Protein AF-A0A1G6NXZ7-F1 (afdb_monomer_lite)

Secondary structure (DSSP, 8-state):
------HHHHHHSS-----HHHHHHHHHHHHHHHHHHHHHHHHHHHHHHHHHHHHHHHHHHHHHHHS-HHHHHHTT--TTTHHHHTTT----

Structure (mmCIF, N/CA/C/O backbone):
data_AF-A0A1G6NXZ7-F1
#
_entry.id   AF-A0A1G6NXZ7-F1
#
loop_
_atom_site.group_PDB
_atom_site.id
_atom_site.type_symbol
_atom_site.label_atom_id
_atom_site.label_alt_id
_atom_site.label_comp_id
_atom_site.label_asym_id
_atom_site.label_entity_id
_atom_site.label_seq_id
_atom_site.pdbx_PDB_ins_code
_atom_site.Cartn_x
_atom_site.Cartn_y
_atom_site.Cartn_z
_atom_site.occupancy
_atom_site.B_iso_or_equiv
_atom_site.auth_seq_id
_atom_site.auth_comp_id
_atom_site.auth_asym_id
_atom_site.auth_atom_id
_atom_site.pdbx_PDB_model_num
ATOM 1 N N . MET A 1 1 ? 63.590 7.022 -49.856 1.00 44.38 1 MET A N 1
ATOM 2 C CA . MET A 1 1 ? 62.122 6.937 -49.987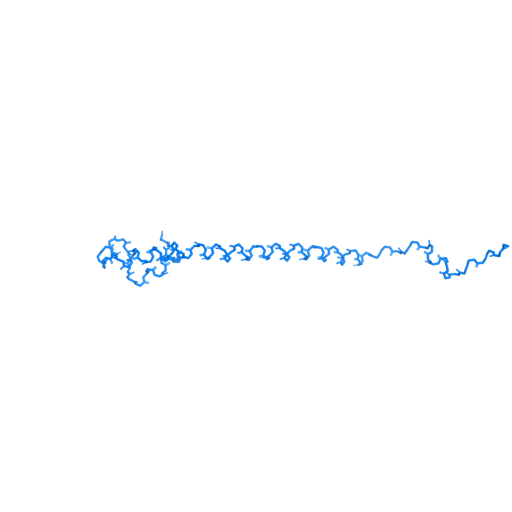 1.00 44.38 1 MET A CA 1
ATOM 3 C C . MET A 1 1 ? 61.796 5.564 -50.548 1.00 44.38 1 MET A C 1
ATOM 5 O O . MET A 1 1 ? 61.958 5.374 -51.743 1.00 44.38 1 MET A O 1
ATOM 9 N N . ASP A 1 2 ? 61.443 4.599 -49.697 1.00 45.66 2 ASP A N 1
ATOM 10 C CA . ASP A 1 2 ? 61.073 3.239 -50.121 1.00 45.66 2 ASP A CA 1
ATOM 11 C C . ASP A 1 2 ? 59.572 3.065 -49.850 1.00 45.66 2 ASP A C 1
ATOM 13 O O . ASP A 1 2 ? 59.134 2.936 -48.709 1.00 45.66 2 ASP A O 1
ATOM 17 N N . ALA A 1 3 ? 58.766 3.209 -50.901 1.00 55.97 3 ALA A N 1
ATOM 18 C CA . ALA A 1 3 ? 57.308 3.278 -50.830 1.00 55.97 3 ALA A CA 1
ATOM 19 C C . ALA A 1 3 ? 56.684 1.878 -50.921 1.00 55.97 3 ALA A C 1
ATOM 21 O O . ALA A 1 3 ? 55.943 1.569 -51.853 1.00 55.97 3 ALA A O 1
ATOM 22 N N . ARG A 1 4 ? 57.000 1.006 -49.962 1.00 59.66 4 ARG A N 1
ATOM 23 C CA . ARG A 1 4 ? 56.352 -0.306 -49.837 1.00 59.66 4 ARG A CA 1
ATOM 24 C C . ARG A 1 4 ? 55.536 -0.339 -48.555 1.00 59.66 4 ARG A C 1
ATOM 26 O O . ARG A 1 4 ? 55.935 -0.975 -47.588 1.00 59.66 4 ARG A O 1
ATOM 33 N N . MET A 1 5 ? 54.388 0.346 -48.558 1.00 58.47 5 MET A N 1
ATOM 34 C CA . MET A 1 5 ? 53.338 0.069 -47.573 1.00 58.47 5 MET A CA 1
ATOM 35 C C . MET A 1 5 ? 53.036 -1.423 -47.655 1.00 58.47 5 MET A C 1
ATOM 37 O O . MET A 1 5 ? 52.562 -1.927 -48.677 1.00 58.47 5 MET A O 1
ATOM 41 N N . THR A 1 6 ? 53.379 -2.152 -46.601 1.00 65.19 6 THR A N 1
ATOM 42 C CA . THR A 1 6 ? 53.071 -3.575 -46.536 1.00 65.19 6 THR A CA 1
ATOM 43 C C . THR A 1 6 ? 51.554 -3.741 -46.472 1.00 65.19 6 THR A C 1
ATOM 45 O O . THR A 1 6 ? 50.836 -2.910 -45.916 1.00 65.19 6 THR A O 1
ATOM 48 N N . LYS A 1 7 ? 51.032 -4.828 -47.051 1.00 58.75 7 LYS A N 1
ATOM 49 C CA . LYS A 1 7 ? 49.588 -5.135 -47.088 1.00 58.75 7 LYS A CA 1
ATOM 50 C C . LYS A 1 7 ? 48.930 -5.081 -45.693 1.00 58.75 7 LYS A C 1
ATOM 52 O O . LYS A 1 7 ? 47.735 -4.828 -45.593 1.00 58.75 7 LYS A O 1
ATOM 57 N N . ALA A 1 8 ? 49.723 -5.284 -44.637 1.00 58.72 8 ALA A N 1
ATOM 58 C CA . ALA A 1 8 ? 49.324 -5.157 -43.239 1.00 58.72 8 ALA A CA 1
ATOM 59 C C . ALA A 1 8 ? 49.077 -3.698 -42.7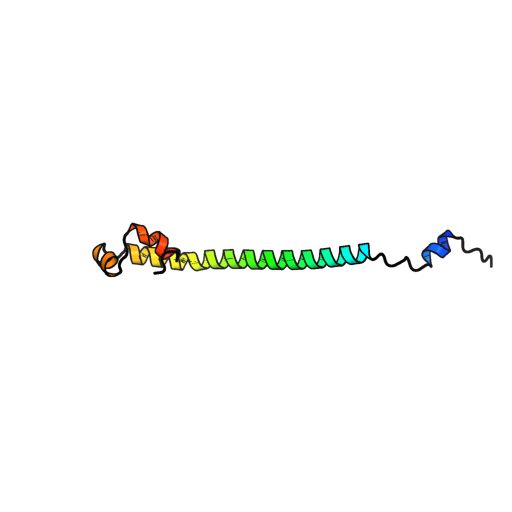97 1.00 58.72 8 ALA A C 1
ATOM 61 O O . ALA A 1 8 ? 48.091 -3.432 -42.119 1.00 58.72 8 ALA A O 1
ATOM 62 N N . GLU A 1 9 ? 49.909 -2.743 -43.217 1.00 57.03 9 GLU A N 1
ATOM 63 C CA . GLU A 1 9 ? 49.734 -1.315 -42.899 1.00 57.03 9 GLU A CA 1
ATOM 64 C C . GLU A 1 9 ? 48.593 -0.687 -43.709 1.00 57.03 9 GLU A C 1
ATOM 66 O O . GLU A 1 9 ? 47.837 0.135 -43.195 1.00 57.03 9 GLU A O 1
ATOM 71 N N . ALA A 1 10 ? 48.391 -1.138 -44.951 1.00 60.81 10 ALA A N 1
ATOM 72 C CA . ALA A 1 10 ? 47.238 -0.737 -45.759 1.00 60.81 10 ALA A CA 1
ATOM 73 C C . ALA A 1 10 ? 45.895 -1.208 -45.161 1.00 60.81 10 ALA A C 1
ATOM 75 O O . ALA A 1 10 ? 44.876 -0.549 -45.354 1.00 60.81 10 ALA A O 1
ATOM 76 N N . ALA A 1 11 ? 45.886 -2.316 -44.407 1.00 60.91 11 ALA A N 1
ATOM 77 C CA . ALA A 1 11 ? 44.689 -2.827 -43.737 1.00 60.91 11 ALA A CA 1
ATOM 78 C C . ALA A 1 11 ? 44.275 -1.987 -42.516 1.00 60.91 11 ALA A C 1
ATOM 80 O O . ALA A 1 11 ? 43.090 -1.926 -42.201 1.00 60.91 11 ALA A O 1
ATOM 81 N N . LEU A 1 12 ? 45.225 -1.307 -41.864 1.00 63.25 12 LEU A N 1
ATOM 82 C CA . LEU A 1 12 ? 44.944 -0.344 -40.791 1.00 63.25 12 LEU A CA 1
ATOM 83 C C . LEU A 1 12 ? 44.375 0.978 -41.328 1.00 63.25 12 LEU A C 1
ATOM 85 O O . LEU A 1 12 ? 43.647 1.667 -40.620 1.00 63.25 12 LEU A O 1
ATOM 89 N N . LEU A 1 13 ? 44.692 1.317 -42.581 1.00 62.19 13 LEU A N 1
ATOM 90 C CA . LEU A 1 13 ? 44.203 2.513 -43.274 1.00 62.19 13 LEU A CA 1
ATOM 91 C C . LEU A 1 13 ? 42.829 2.305 -43.939 1.00 62.19 13 LEU A C 1
ATOM 93 O O . LEU A 1 13 ? 42.228 3.260 -44.430 1.00 62.19 13 LEU A O 1
ATOM 97 N N . LEU A 1 14 ? 42.336 1.062 -43.972 1.00 64.62 14 LEU A N 1
ATOM 98 C CA . LEU A 1 14 ? 41.051 0.711 -44.560 1.00 64.62 14 LEU A CA 1
ATOM 99 C C . LEU A 1 14 ? 39.936 0.932 -43.523 1.00 64.62 14 LEU A C 1
ATOM 101 O O . LEU A 1 14 ? 40.014 0.372 -42.427 1.00 64.62 14 LEU A O 1
ATOM 105 N N . PRO A 1 15 ? 38.873 1.694 -43.837 1.00 62.78 15 PRO A N 1
ATOM 106 C CA . PRO A 1 15 ? 37.705 1.757 -42.973 1.00 62.78 15 PRO A CA 1
ATOM 107 C C . PRO A 1 15 ? 37.121 0.347 -42.859 1.00 62.78 15 PRO A C 1
ATOM 109 O O . PRO A 1 15 ? 36.596 -0.203 -43.829 1.00 62.78 15 PRO A O 1
ATOM 112 N N . LEU A 1 16 ? 37.268 -0.264 -41.681 1.00 64.62 16 LEU A N 1
ATOM 113 C CA . LEU A 1 16 ? 36.693 -1.573 -41.393 1.00 64.62 16 LEU A CA 1
ATOM 114 C C . LEU A 1 16 ? 35.189 -1.516 -41.701 1.00 64.62 16 LEU A C 1
ATOM 116 O O . LEU A 1 16 ? 34.525 -0.556 -41.295 1.00 64.62 16 LEU A O 1
ATOM 120 N N . PRO A 1 17 ? 34.635 -2.505 -42.425 1.00 61.28 17 PRO A N 1
ATOM 121 C CA . PRO A 1 17 ? 33.223 -2.501 -42.758 1.00 61.28 17 PRO A CA 1
ATOM 122 C C . PRO A 1 17 ? 32.407 -2.450 -41.468 1.00 61.28 17 PRO A C 1
ATOM 124 O O . PRO A 1 17 ? 32.580 -3.263 -40.557 1.00 61.28 17 PRO A O 1
ATOM 127 N N . ARG A 1 18 ? 31.527 -1.453 -41.398 1.00 58.81 18 ARG A N 1
ATOM 128 C CA . ARG A 1 18 ? 30.594 -1.226 -40.298 1.00 58.81 18 ARG A CA 1
ATOM 129 C C . ARG A 1 18 ? 29.773 -2.499 -40.099 1.00 58.81 18 ARG A C 1
ATOM 131 O O . ARG A 1 18 ? 28.983 -2.859 -40.964 1.00 58.81 18 ARG A O 1
ATOM 138 N N . ASN A 1 19 ? 30.024 -3.226 -39.011 1.00 72.19 19 ASN A N 1
ATOM 139 C CA . ASN A 1 19 ? 29.375 -4.509 -38.765 1.00 72.19 19 ASN A CA 1
ATOM 140 C C . ASN A 1 19 ? 27.935 -4.266 -38.273 1.00 72.19 19 ASN A C 1
ATOM 142 O O . ASN A 1 19 ? 27.764 -3.857 -37.121 1.00 72.19 19 ASN A O 1
ATOM 146 N N . PRO A 1 20 ? 26.898 -4.557 -39.081 1.00 67.81 20 PRO A N 1
ATOM 147 C CA . PRO A 1 20 ? 25.513 -4.286 -38.700 1.00 67.81 20 PRO A CA 1
ATOM 148 C C . PRO A 1 20 ? 25.078 -5.095 -37.471 1.00 67.81 20 PRO A C 1
ATOM 150 O O . PRO A 1 20 ? 24.230 -4.638 -36.707 1.00 67.81 20 PRO A O 1
ATOM 153 N N . ALA A 1 21 ? 25.679 -6.266 -37.230 1.00 69.25 21 ALA A N 1
ATOM 154 C CA . ALA A 1 21 ? 25.404 -7.069 -36.041 1.00 69.25 21 ALA A CA 1
ATOM 155 C C . ALA A 1 21 ? 26.008 -6.450 -34.767 1.00 69.25 21 ALA A C 1
ATOM 157 O O . ALA A 1 21 ? 25.418 -6.553 -33.693 1.00 69.25 21 ALA A O 1
ATOM 158 N N . ALA A 1 22 ? 27.156 -5.770 -34.872 1.00 68.31 22 ALA A N 1
ATOM 159 C CA . ALA A 1 22 ? 27.769 -5.077 -33.739 1.00 68.31 22 ALA A CA 1
ATOM 160 C C . ALA A 1 22 ? 26.947 -3.847 -33.315 1.00 68.31 22 ALA A C 1
ATOM 162 O O . ALA A 1 22 ? 26.778 -3.603 -32.120 1.00 68.31 22 ALA A O 1
ATOM 163 N N . GLU A 1 23 ? 26.375 -3.120 -34.278 1.00 70.81 23 GLU A N 1
ATOM 164 C CA . GLU A 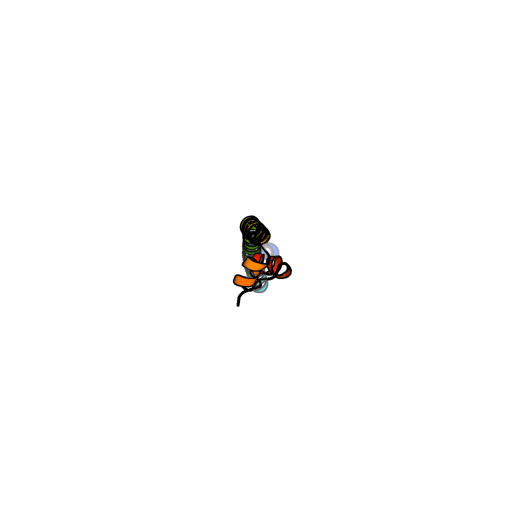1 23 ? 25.501 -1.971 -34.004 1.00 70.81 23 GLU A CA 1
ATOM 165 C C . GLU A 1 23 ? 24.171 -2.383 -33.367 1.00 70.81 23 GLU A C 1
ATOM 167 O O . GLU A 1 23 ? 23.712 -1.749 -32.416 1.00 70.81 23 GLU A O 1
ATOM 172 N N . GLN A 1 24 ? 23.581 -3.487 -33.835 1.00 74.19 24 GLN A N 1
ATOM 173 C CA . GLN A 1 24 ? 22.385 -4.072 -33.222 1.00 74.19 24 GLN A CA 1
ATOM 174 C C . GLN A 1 24 ? 22.648 -4.516 -31.777 1.00 74.19 24 GLN A C 1
ATOM 176 O O . GLN A 1 24 ? 21.818 -4.308 -30.897 1.00 74.19 24 GLN A O 1
ATOM 181 N N . MET A 1 25 ? 23.824 -5.083 -31.497 1.00 68.19 25 MET A N 1
ATOM 182 C CA . MET A 1 25 ? 24.185 -5.500 -30.140 1.00 68.19 25 MET A CA 1
ATOM 183 C C . MET A 1 25 ? 24.342 -4.304 -29.187 1.00 68.19 25 MET A C 1
ATOM 185 O O . MET A 1 25 ? 23.950 -4.385 -28.021 1.00 68.19 25 MET A O 1
ATOM 189 N N . ALA A 1 26 ? 24.908 -3.193 -29.670 1.00 74.44 26 ALA A N 1
ATOM 190 C CA . ALA A 1 26 ? 25.054 -1.961 -28.896 1.00 74.44 26 ALA A CA 1
ATOM 191 C C . ALA A 1 26 ? 23.688 -1.335 -28.569 1.00 74.44 26 ALA A C 1
ATOM 193 O O . ALA A 1 26 ? 23.413 -1.043 -27.404 1.00 74.44 26 ALA A O 1
ATOM 194 N N . SER A 1 27 ? 22.791 -1.239 -29.555 1.00 76.25 27 SER A N 1
ATOM 195 C CA . SER A 1 27 ? 21.451 -0.675 -29.350 1.00 76.25 27 SER A CA 1
ATOM 196 C C . SER A 1 27 ? 20.581 -1.533 -28.422 1.00 76.25 27 SER A C 1
ATOM 198 O O . SER A 1 27 ? 19.864 -0.993 -27.576 1.00 76.25 27 SER A O 1
ATOM 200 N N . LEU A 1 28 ? 20.695 -2.865 -28.496 1.00 75.38 28 LEU A N 1
ATOM 201 C CA . LEU A 1 28 ? 20.026 -3.785 -27.570 1.00 75.38 28 LEU A CA 1
ATOM 202 C C . LEU A 1 28 ? 20.521 -3.622 -26.126 1.00 75.38 28 LEU A C 1
ATOM 204 O O . LEU A 1 28 ? 19.709 -3.645 -25.201 1.00 75.38 28 LEU A O 1
ATOM 208 N N . ARG A 1 29 ? 21.828 -3.413 -25.907 1.00 69.75 29 ARG A N 1
ATOM 209 C CA . ARG A 1 29 ? 22.395 -3.167 -24.566 1.00 69.75 29 ARG A CA 1
ATOM 210 C C . ARG A 1 29 ? 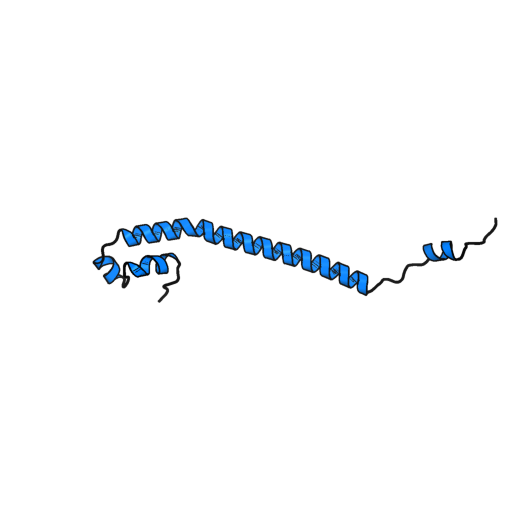21.934 -1.838 -23.976 1.00 69.75 29 ARG A C 1
ATOM 212 O O . ARG A 1 29 ? 21.581 -1.783 -22.800 1.00 69.75 29 ARG A O 1
ATOM 219 N N . GLU A 1 30 ? 21.884 -0.786 -24.785 1.00 76.88 30 GLU A N 1
ATOM 220 C CA . GLU A 1 30 ? 21.381 0.525 -24.361 1.00 76.88 30 GLU A CA 1
ATOM 221 C C . GLU A 1 30 ? 19.875 0.497 -24.056 1.00 76.88 30 GLU A C 1
ATOM 223 O O . GLU A 1 30 ? 19.416 1.101 -23.081 1.00 76.88 30 GLU A O 1
ATOM 228 N N . ALA A 1 31 ? 19.090 -0.230 -24.858 1.00 75.31 31 ALA A N 1
ATOM 229 C CA . ALA A 1 31 ? 17.670 -0.453 -24.601 1.00 75.31 31 ALA A CA 1
ATOM 230 C C . ALA A 1 31 ? 17.448 -1.278 -23.321 1.00 75.31 31 ALA A C 1
ATOM 232 O O . ALA A 1 31 ? 16.615 -0.909 -22.491 1.00 75.31 31 ALA A O 1
ATOM 233 N N . ALA A 1 32 ? 18.234 -2.341 -23.118 1.00 69.44 32 ALA A N 1
ATOM 234 C CA . ALA A 1 32 ? 18.179 -3.174 -21.919 1.00 69.44 32 ALA A CA 1
ATOM 235 C C . ALA A 1 32 ? 18.562 -2.391 -20.653 1.00 69.44 32 ALA A C 1
ATOM 237 O O . ALA A 1 32 ? 17.887 -2.505 -19.632 1.00 69.44 32 ALA A O 1
ATOM 238 N N . GLY A 1 33 ? 19.591 -1.539 -20.717 1.00 71.31 33 GLY A N 1
ATOM 239 C CA . GLY A 1 33 ? 19.988 -0.672 -19.604 1.00 71.31 33 GLY A CA 1
ATOM 240 C C . GLY A 1 33 ? 18.870 0.281 -19.172 1.00 71.31 33 GLY A C 1
ATOM 241 O O . GLY A 1 33 ? 18.557 0.369 -17.983 1.00 71.31 33 GLY A O 1
ATOM 242 N N . ARG A 1 34 ? 18.202 0.933 -20.134 1.00 70.31 34 ARG A N 1
ATOM 243 C CA . ARG A 1 34 ? 17.052 1.815 -19.863 1.00 70.31 34 ARG A CA 1
ATOM 244 C C . ARG A 1 34 ? 15.847 1.053 -19.313 1.00 70.31 34 ARG A C 1
ATOM 246 O O . ARG A 1 34 ? 15.211 1.522 -18.369 1.00 70.31 34 ARG A O 1
ATOM 253 N N . ALA A 1 35 ? 15.552 -0.124 -19.864 1.00 71.50 35 ALA A N 1
ATOM 254 C CA . ALA A 1 35 ? 14.467 -0.976 -19.383 1.00 71.50 35 ALA A CA 1
ATOM 255 C C . ALA A 1 35 ? 14.700 -1.431 -17.932 1.00 71.50 35 ALA A C 1
ATOM 257 O O . ALA A 1 35 ? 13.790 -1.346 -17.107 1.00 71.50 35 ALA A O 1
ATOM 258 N N . ASN A 1 36 ? 15.931 -1.827 -17.599 1.00 76.88 36 ASN A N 1
ATOM 259 C CA . ASN A 1 36 ? 16.306 -2.253 -16.251 1.00 76.88 36 ASN A CA 1
ATOM 260 C C . ASN A 1 36 ? 16.204 -1.109 -15.235 1.00 76.88 36 ASN A C 1
ATOM 262 O O . ASN A 1 36 ? 15.641 -1.295 -14.157 1.00 76.88 36 ASN A O 1
ATOM 266 N N . GLN A 1 37 ? 16.675 0.092 -15.582 1.00 71.75 37 GLN A N 1
ATOM 267 C CA . GLN A 1 37 ? 16.545 1.267 -14.712 1.00 71.75 37 GLN A CA 1
ATOM 268 C C . GLN A 1 37 ? 15.075 1.636 -14.470 1.00 71.75 37 GLN A C 1
ATOM 270 O O . GLN A 1 37 ? 14.671 1.865 -13.330 1.00 71.75 37 GLN A O 1
ATOM 275 N N . ALA A 1 38 ? 14.247 1.627 -15.519 1.00 76.12 38 ALA A N 1
ATOM 276 C CA . ALA A 1 38 ? 12.820 1.910 -15.392 1.00 76.12 38 ALA A CA 1
ATOM 277 C C . ALA A 1 38 ? 12.087 0.858 -14.540 1.00 76.12 38 ALA A C 1
ATOM 279 O O . ALA A 1 38 ? 11.197 1.203 -13.761 1.00 76.12 38 ALA A O 1
ATOM 280 N N . ALA A 1 39 ? 12.455 -0.419 -14.668 1.00 80.56 39 ALA A N 1
ATOM 281 C CA . ALA A 1 39 ? 11.896 -1.496 -13.858 1.00 80.56 39 ALA A CA 1
ATOM 282 C C . ALA A 1 39 ? 12.273 -1.354 -12.374 1.00 80.56 39 ALA A C 1
ATOM 284 O O . ALA A 1 39 ? 11.404 -1.489 -11.512 1.00 80.56 39 ALA A O 1
ATOM 285 N N . LEU A 1 40 ? 13.532 -1.011 -12.077 1.00 82.44 40 LEU A N 1
ATOM 286 C CA . LEU A 1 40 ? 14.010 -0.777 -10.711 1.00 82.44 40 LEU A CA 1
ATOM 287 C C . LEU A 1 40 ? 13.286 0.392 -10.038 1.00 82.44 40 LEU A C 1
ATOM 289 O O . LEU A 1 40 ? 12.776 0.228 -8.931 1.00 82.44 40 LEU A O 1
ATOM 293 N N . VAL A 1 41 ? 13.173 1.541 -10.715 1.00 84.56 41 VAL A N 1
ATOM 294 C CA . VAL A 1 41 ? 12.469 2.719 -10.176 1.00 84.56 41 VAL A CA 1
ATOM 295 C C . VAL A 1 41 ? 10.997 2.402 -9.904 1.00 84.56 41 VAL A C 1
ATOM 297 O O . VAL A 1 41 ? 10.487 2.722 -8.832 1.00 84.56 41 VAL A O 1
ATOM 300 N N . LYS A 1 42 ? 10.316 1.712 -10.828 1.00 85.00 42 LYS A N 1
ATOM 301 C CA . LYS A 1 42 ? 8.923 1.275 -10.625 1.00 85.00 42 LYS A CA 1
ATOM 302 C C . LYS A 1 42 ? 8.784 0.296 -9.456 1.00 85.00 42 LYS A C 1
ATOM 304 O O . LYS A 1 42 ? 7.807 0.375 -8.714 1.00 85.00 42 LYS A O 1
ATOM 309 N N . GLY A 1 43 ? 9.735 -0.623 -9.290 1.00 80.81 43 GLY A N 1
ATOM 310 C CA . GLY A 1 43 ? 9.769 -1.553 -8.161 1.00 80.81 43 GLY A CA 1
ATOM 311 C C . GLY A 1 43 ? 9.924 -0.827 -6.825 1.00 80.81 43 GLY A C 1
ATOM 312 O O . GLY A 1 43 ? 9.140 -1.065 -5.908 1.00 80.81 43 GLY A O 1
ATOM 313 N N . LEU A 1 44 ? 10.873 0.112 -6.745 1.00 84.00 44 LEU A N 1
ATOM 314 C CA . LEU A 1 44 ? 11.091 0.937 -5.556 1.00 84.00 44 LEU A CA 1
ATOM 315 C C . LEU A 1 44 ? 9.853 1.765 -5.202 1.00 84.00 44 LEU A C 1
ATOM 317 O O . LEU A 1 44 ? 9.458 1.788 -4.042 1.00 84.00 44 LEU A O 1
ATOM 321 N N . ALA A 1 45 ? 9.221 2.396 -6.197 1.00 80.81 45 ALA A N 1
ATOM 322 C CA . ALA A 1 45 ? 8.008 3.183 -5.996 1.00 80.81 45 ALA A CA 1
ATOM 323 C C . ALA A 1 45 ? 6.874 2.335 -5.401 1.00 80.81 45 ALA A C 1
ATOM 325 O O . ALA A 1 45 ? 6.273 2.729 -4.409 1.00 80.81 45 ALA A O 1
ATOM 326 N N . ARG A 1 46 ? 6.649 1.118 -5.915 1.00 79.69 46 ARG A N 1
ATOM 327 C CA . ARG A 1 46 ? 5.638 0.203 -5.353 1.00 79.69 46 ARG A CA 1
ATOM 328 C C . ARG A 1 46 ? 5.926 -0.196 -3.908 1.00 79.69 46 ARG A C 1
ATOM 330 O O . ARG A 1 46 ? 4.997 -0.302 -3.112 1.00 79.69 46 ARG A O 1
ATOM 337 N N . ILE A 1 47 ? 7.193 -0.440 -3.573 1.00 79.19 47 ILE A N 1
ATOM 338 C CA . ILE A 1 47 ? 7.600 -0.766 -2.201 1.00 79.19 47 ILE A CA 1
ATOM 339 C C . ILE A 1 47 ? 7.395 0.451 -1.293 1.00 79.19 47 ILE A C 1
ATOM 341 O O . ILE A 1 47 ? 6.832 0.311 -0.209 1.00 79.19 47 ILE A O 1
ATOM 345 N N . ALA A 1 48 ? 7.793 1.641 -1.746 1.00 71.62 48 ALA A N 1
ATOM 346 C CA . ALA A 1 48 ? 7.593 2.888 -1.019 1.00 71.62 48 ALA A CA 1
ATOM 347 C C . ALA A 1 48 ? 6.102 3.154 -0.766 1.00 71.62 48 ALA A C 1
ATOM 349 O O . ALA A 1 48 ? 5.725 3.387 0.377 1.00 71.62 48 ALA A O 1
ATOM 350 N N . ASP A 1 49 ? 5.245 3.015 -1.777 1.00 78.69 49 ASP A N 1
ATOM 351 C CA . ASP A 1 49 ? 3.792 3.162 -1.635 1.00 78.69 49 ASP A CA 1
ATOM 352 C C . ASP A 1 49 ? 3.202 2.135 -0.659 1.00 78.69 49 ASP A C 1
ATOM 354 O O . ASP A 1 49 ? 2.344 2.462 0.164 1.00 78.69 49 ASP A O 1
ATOM 358 N N . ALA A 1 50 ? 3.677 0.887 -0.698 1.00 75.38 50 ALA A N 1
ATOM 359 C CA . ALA A 1 50 ? 3.235 -0.147 0.233 1.00 75.38 50 ALA A CA 1
ATOM 360 C C . ALA A 1 50 ? 3.627 0.174 1.686 1.00 75.38 50 ALA A C 1
ATOM 362 O O . ALA A 1 50 ? 2.812 -0.015 2.592 1.00 75.38 50 ALA A O 1
ATOM 363 N N . ILE A 1 51 ? 4.846 0.680 1.904 1.00 73.19 51 ILE A N 1
ATOM 364 C CA . ILE A 1 51 ? 5.362 1.056 3.227 1.00 73.19 51 ILE A CA 1
ATOM 365 C C . ILE A 1 51 ? 4.673 2.323 3.741 1.00 73.19 51 ILE A C 1
ATOM 367 O O . ILE A 1 51 ? 4.233 2.353 4.887 1.00 73.19 51 ILE A O 1
ATOM 371 N N . LEU A 1 52 ? 4.528 3.355 2.911 1.00 78.75 52 LEU A N 1
ATOM 372 C CA . LEU A 1 52 ? 3.875 4.613 3.286 1.00 78.75 52 LEU A CA 1
ATOM 373 C C . LEU A 1 52 ? 2.365 4.444 3.499 1.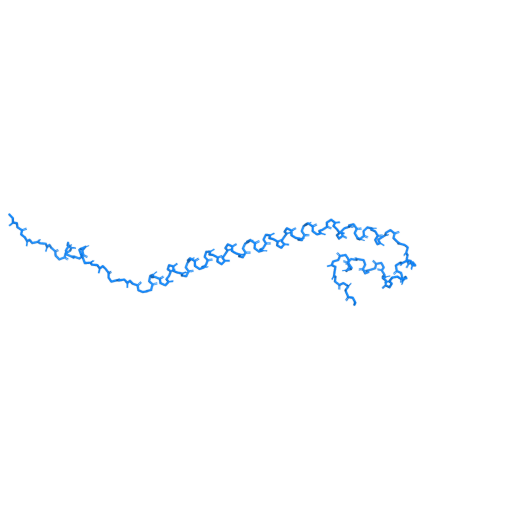00 78.75 52 LEU A C 1
ATOM 375 O O . LEU A 1 52 ? 1.781 5.137 4.329 1.00 78.75 52 LEU A O 1
ATOM 379 N N . GLY A 1 53 ? 1.732 3.495 2.804 1.00 81.19 53 GLY A N 1
ATOM 380 C CA . GLY A 1 53 ? 0.333 3.131 3.020 1.00 81.19 53 GLY A CA 1
ATOM 381 C C . GLY A 1 53 ? 0.097 2.285 4.275 1.00 81.19 53 GLY A C 1
ATOM 382 O O . GLY A 1 53 ? -1.016 2.269 4.801 1.00 81.19 53 GLY A O 1
ATOM 383 N N . TRP A 1 54 ? 1.118 1.596 4.796 1.00 80.50 54 TRP A N 1
ATOM 384 C CA . TRP A 1 54 ? 0.984 0.710 5.958 1.00 80.50 54 TRP A CA 1
ATOM 385 C C . TRP A 1 54 ? 0.458 1.406 7.229 1.00 80.50 54 TRP A C 1
ATOM 387 O O . TRP A 1 54 ? -0.491 0.885 7.820 1.00 80.50 54 TRP A O 1
ATOM 397 N N . PRO A 1 55 ? 0.971 2.584 7.648 1.00 85.25 55 PRO A N 1
ATOM 398 C CA . PRO A 1 55 ? 0.451 3.310 8.805 1.00 85.25 55 PRO A CA 1
ATOM 399 C C . PRO A 1 55 ? -1.039 3.638 8.696 1.00 85.25 55 PRO A C 1
ATOM 401 O O . PRO A 1 55 ? -1.767 3.496 9.676 1.00 85.25 55 PRO A O 1
ATOM 404 N N . ALA A 1 56 ? -1.504 4.051 7.514 1.00 84.69 56 ALA A N 1
ATOM 405 C CA . ALA A 1 56 ? -2.911 4.376 7.287 1.00 84.69 56 ALA A CA 1
ATOM 406 C C . ALA A 1 56 ? -3.799 3.134 7.447 1.00 84.69 56 ALA A C 1
ATOM 408 O O . ALA A 1 56 ? -4.802 3.174 8.154 1.00 84.69 56 ALA A O 1
ATOM 409 N N . ARG A 1 57 ? -3.377 1.996 6.879 1.00 86.31 57 ARG A N 1
ATOM 410 C CA . ARG A 1 57 ? -4.073 0.706 7.027 1.00 86.31 57 ARG A CA 1
ATOM 411 C C . ARG A 1 57 ? -4.077 0.217 8.476 1.00 86.31 57 ARG A C 1
ATOM 413 O O . ARG A 1 57 ? -5.079 -0.312 8.948 1.00 86.31 57 ARG A O 1
ATOM 420 N N . ALA A 1 58 ? -2.969 0.409 9.193 1.00 86.56 58 ALA A N 1
ATOM 421 C CA . ALA A 1 58 ? -2.855 0.048 10.602 1.00 86.56 58 ALA A CA 1
ATOM 422 C C . ALA A 1 58 ? -3.780 0.894 11.490 1.00 86.56 58 ALA A C 1
ATOM 424 O O . ALA A 1 58 ? -4.435 0.334 12.370 1.00 86.56 58 ALA A O 1
ATOM 425 N N . ARG A 1 59 ? -3.873 2.207 11.235 1.00 88.06 59 ARG A N 1
ATOM 426 C CA . ARG A 1 59 ? -4.814 3.109 11.919 1.00 88.06 59 ARG A CA 1
ATOM 427 C C . ARG A 1 59 ? -6.260 2.736 11.635 1.00 88.06 59 ARG A C 1
ATOM 429 O O . ARG A 1 59 ? -6.990 2.495 12.584 1.00 88.06 59 ARG A O 1
ATOM 436 N N . LEU A 1 60 ? -6.627 2.562 10.365 1.00 87.44 60 LEU A N 1
ATOM 437 C CA . LEU A 1 60 ? -7.967 2.117 9.976 1.00 87.44 60 LEU A CA 1
ATOM 438 C C . LEU A 1 60 ? -8.354 0.810 10.682 1.00 87.44 60 LEU A C 1
ATOM 440 O O . LEU A 1 60 ? -9.448 0.686 11.221 1.00 87.44 60 LEU A O 1
ATOM 444 N N . ARG A 1 61 ? -7.437 -0.165 10.741 1.00 89.25 61 ARG A N 1
ATOM 445 C CA . ARG A 1 61 ? -7.670 -1.419 11.469 1.00 89.25 61 ARG A CA 1
ATOM 446 C C . ARG A 1 61 ? -7.878 -1.191 12.969 1.00 89.25 61 ARG A C 1
ATOM 448 O O . ARG A 1 61 ? -8.710 -1.871 13.555 1.00 89.25 61 ARG A O 1
ATOM 455 N N . ALA A 1 62 ? -7.111 -0.296 13.590 1.00 90.38 62 ALA A N 1
ATOM 456 C CA . ALA A 1 62 ? -7.241 0.019 15.012 1.00 90.38 62 ALA A CA 1
ATOM 457 C C . ALA A 1 62 ? -8.559 0.744 15.318 1.00 90.38 62 ALA A C 1
ATOM 459 O O . ALA A 1 62 ? -9.235 0.381 16.275 1.00 90.38 62 ALA A O 1
ATOM 460 N N . GLU A 1 63 ? -8.947 1.702 14.476 1.00 89.81 63 GLU A N 1
ATOM 461 C CA . GLU A 1 63 ? -10.233 2.400 14.557 1.00 89.81 63 GLU A CA 1
ATOM 462 C C . GLU A 1 63 ? -11.389 1.405 14.435 1.00 89.81 63 GLU A C 1
ATOM 464 O O . GLU A 1 63 ? -12.197 1.295 15.353 1.00 89.81 63 GLU A O 1
ATOM 469 N N . LEU A 1 64 ? -11.413 0.579 13.385 1.00 88.44 64 LEU A N 1
ATOM 470 C CA . LEU A 1 64 ? -12.436 -0.457 13.226 1.00 88.44 64 LEU A CA 1
ATOM 471 C C . LEU A 1 64 ? -12.439 -1.473 14.382 1.00 88.44 64 LEU A C 1
ATOM 473 O O . LEU A 1 64 ? -13.494 -1.964 14.763 1.00 88.44 64 LEU A O 1
ATOM 477 N N . ALA A 1 65 ? -11.276 -1.803 14.953 1.00 90.06 65 ALA A N 1
ATOM 478 C CA . ALA A 1 65 ? -11.187 -2.739 16.076 1.00 90.06 65 ALA A CA 1
ATOM 479 C C . ALA A 1 65 ? -11.701 -2.147 17.398 1.00 90.06 65 ALA A C 1
ATOM 481 O O . ALA A 1 65 ? -12.040 -2.914 18.302 1.00 90.06 65 ALA A O 1
ATOM 482 N N . SER A 1 66 ? -11.735 -0.813 17.506 1.00 92.81 66 SER A N 1
ATOM 483 C CA . SER A 1 66 ? -12.300 -0.091 18.650 1.00 92.81 66 SER A CA 1
ATOM 484 C C . SER A 1 66 ? -13.829 -0.022 18.624 1.00 92.81 66 SER A C 1
ATOM 486 O O . SER A 1 66 ? -14.434 0.164 19.677 1.00 92.81 66 SER A O 1
ATOM 488 N N . LEU A 1 67 ? -14.449 -0.228 17.455 1.00 91.19 67 LEU A N 1
ATOM 489 C CA . LEU A 1 67 ? -15.902 -0.282 17.310 1.00 91.19 67 LEU A CA 1
ATOM 490 C C . LEU A 1 67 ? -16.487 -1.565 17.917 1.00 91.19 67 LEU A C 1
ATOM 492 O O . LEU A 1 67 ? -15.873 -2.641 17.914 1.00 91.19 67 LEU A O 1
ATOM 496 N N . SER A 1 68 ? -17.710 -1.453 18.429 1.00 90.81 68 SER A N 1
ATOM 497 C CA . SER A 1 68 ? -18.484 -2.591 18.922 1.00 90.81 68 SER A CA 1
ATOM 498 C C . SER A 1 68 ? -18.997 -3.472 17.775 1.00 90.81 68 SER A C 1
ATOM 500 O O . SER A 1 68 ? -19.132 -3.030 16.636 1.00 90.81 68 SER A O 1
ATOM 502 N N . GLU A 1 69 ? -19.343 -4.731 18.072 1.00 91.25 69 GLU A N 1
ATOM 503 C CA . GLU A 1 69 ? -19.931 -5.654 17.078 1.00 91.25 69 GLU A CA 1
ATOM 504 C C . GLU A 1 69 ? -21.193 -5.083 16.419 1.00 91.25 69 GLU A C 1
ATOM 506 O O . GLU A 1 69 ? -21.451 -5.344 15.248 1.00 91.25 69 GLU A O 1
ATOM 511 N N . ARG A 1 70 ? -21.974 -4.287 17.161 1.00 91.25 70 ARG A N 1
ATOM 512 C CA . ARG A 1 70 ? -23.194 -3.664 16.644 1.00 91.25 70 ARG A CA 1
ATOM 513 C C . ARG A 1 70 ? -22.884 -2.544 15.661 1.00 91.25 70 ARG A C 1
ATOM 515 O O . ARG A 1 70 ? -23.458 -2.525 14.585 1.00 91.25 70 ARG A O 1
ATOM 522 N N . GLU A 1 71 ? -21.946 -1.668 16.002 1.00 91.69 71 GLU A N 1
ATOM 523 C CA . GLU A 1 71 ? -21.508 -0.593 15.105 1.00 91.69 71 GLU A CA 1
ATOM 524 C C . GLU A 1 71 ? -20.856 -1.152 13.836 1.00 91.69 71 GLU A C 1
ATOM 526 O O . GLU A 1 71 ? -21.090 -0.633 12.748 1.00 91.69 71 GLU A O 1
ATOM 531 N N . LEU A 1 72 ? -20.087 -2.244 13.953 1.00 92.25 72 LEU A N 1
ATOM 532 C CA . LEU A 1 72 ? -19.566 -2.974 12.795 1.00 92.25 72 LEU A CA 1
ATOM 533 C C . LEU A 1 72 ? -20.700 -3.560 11.942 1.00 92.25 72 LEU A C 1
ATOM 535 O O . LEU A 1 72 ? -20.677 -3.418 10.720 1.00 92.25 72 LEU A O 1
ATOM 539 N N . ALA A 1 73 ? -21.713 -4.166 12.565 1.00 92.25 73 ALA A N 1
ATOM 540 C CA . ALA A 1 73 ? -22.868 -4.708 11.856 1.00 92.25 73 ALA A CA 1
ATOM 541 C C . ALA A 1 73 ? -23.700 -3.618 11.157 1.00 92.25 73 ALA A C 1
ATOM 543 O O . ALA A 1 73 ? -24.183 -3.851 10.049 1.00 92.25 73 ALA A O 1
ATOM 544 N N . ASP A 1 74 ? -23.811 -2.427 11.750 1.00 93.81 74 ASP A N 1
ATOM 545 C CA . ASP A 1 74 ? -24.532 -1.288 11.169 1.00 93.81 74 ASP A CA 1
ATOM 546 C C . ASP A 1 74 ? -23.879 -0.806 9.860 1.00 93.81 74 ASP A C 1
ATOM 548 O O . ASP A 1 74 ? -24.574 -0.415 8.922 1.00 93.81 74 ASP A O 1
ATOM 552 N N . ILE A 1 75 ? -22.551 -0.912 9.745 1.00 89.06 75 ILE A N 1
ATOM 553 C CA . ILE A 1 75 ? -21.808 -0.661 8.496 1.00 89.06 75 ILE A CA 1
ATOM 554 C C . ILE A 1 75 ? -21.621 -1.925 7.637 1.00 89.06 75 ILE A C 1
ATOM 556 O O . ILE A 1 75 ? -20.924 -1.896 6.622 1.00 89.06 75 ILE A O 1
ATOM 560 N N . GLY A 1 76 ? -22.249 -3.040 8.019 1.00 89.88 76 GLY A N 1
ATOM 561 C CA . GLY A 1 76 ? -22.224 -4.301 7.279 1.00 89.88 76 GLY A CA 1
ATOM 562 C C . GLY A 1 76 ? -20.879 -5.033 7.306 1.00 89.88 76 GLY A C 1
ATOM 563 O O . GLY A 1 76 ? -20.588 -5.790 6.378 1.00 89.88 76 GLY A O 1
ATOM 564 N N . LEU A 1 77 ? -20.057 -4.809 8.333 1.00 91.69 77 LEU A N 1
ATOM 565 C CA . LEU A 1 77 ? -18.768 -5.468 8.537 1.00 91.69 77 LEU A CA 1
ATOM 566 C C . LEU A 1 77 ? -18.823 -6.462 9.700 1.00 91.69 77 LEU A C 1
ATOM 568 O O . LEU A 1 77 ? -19.561 -6.292 10.667 1.00 91.69 77 LEU A O 1
ATOM 572 N N . THR A 1 78 ? -17.977 -7.488 9.634 1.00 91.62 78 THR A N 1
ATOM 573 C CA . THR A 1 78 ? -17.724 -8.405 10.755 1.00 91.62 78 THR A CA 1
ATOM 574 C C . THR A 1 78 ? -16.291 -8.266 11.254 1.00 91.62 78 THR A C 1
ATOM 576 O O . THR A 1 78 ? -15.423 -7.788 10.518 1.00 91.62 78 THR A O 1
ATOM 579 N N . ARG A 1 79 ? -15.988 -8.750 12.473 1.00 90.62 79 ARG A N 1
ATOM 580 C CA . ARG A 1 79 ? -14.616 -8.689 13.013 1.00 90.62 79 ARG A CA 1
ATOM 581 C C . ARG A 1 79 ? -13.573 -9.384 12.111 1.00 90.62 79 ARG A C 1
ATOM 583 O O . ARG A 1 79 ? -12.407 -8.989 12.074 1.00 90.62 79 ARG A O 1
ATOM 590 N N . GLY A 1 80 ? -13.993 -10.393 11.345 1.00 89.56 80 GLY A N 1
ATOM 591 C CA . GLY A 1 80 ? -13.148 -11.086 10.367 1.00 89.56 80 GLY A CA 1
ATOM 592 C C . GLY A 1 80 ? -12.815 -10.247 9.127 1.00 89.56 80 GLY A C 1
ATOM 593 O O . GLY A 1 80 ? -11.746 -10.415 8.535 1.00 89.56 80 GLY A O 1
ATOM 594 N N . ASP A 1 81 ? -13.677 -9.296 8.763 1.00 89.75 81 ASP A N 1
ATOM 595 C CA . ASP A 1 81 ? -13.521 -8.487 7.552 1.00 89.75 81 ASP A CA 1
ATOM 596 C C . ASP A 1 81 ? -12.540 -7.323 7.715 1.00 89.75 81 ASP A C 1
ATOM 598 O O . ASP A 1 81 ? -11.992 -6.859 6.714 1.00 89.75 81 ASP A O 1
ATOM 602 N N . LEU A 1 82 ? -12.230 -6.891 8.947 1.00 89.50 82 LEU A N 1
ATOM 603 C CA . LEU A 1 82 ? -11.330 -5.753 9.206 1.00 89.50 82 LEU A CA 1
ATOM 604 C C . LEU A 1 82 ? -9.996 -5.885 8.471 1.00 89.50 82 LEU A C 1
ATOM 606 O O . LEU A 1 82 ? -9.482 -4.911 7.925 1.00 89.50 82 LEU A O 1
ATOM 610 N N . SER A 1 83 ? -9.429 -7.094 8.445 1.00 87.38 83 SER A N 1
ATOM 611 C CA . SER A 1 83 ? -8.146 -7.341 7.781 1.00 87.38 83 SER A CA 1
ATOM 612 C C . SER A 1 83 ? -8.237 -7.175 6.262 1.00 87.38 83 SER A C 1
ATOM 614 O O . SER A 1 83 ? -7.278 -6.716 5.649 1.00 87.38 83 SER A O 1
ATOM 616 N N . ARG A 1 84 ? -9.377 -7.524 5.652 1.00 87.19 84 ARG A N 1
ATOM 617 C CA . ARG A 1 84 ? -9.624 -7.368 4.209 1.00 87.19 84 ARG A CA 1
ATOM 618 C C . ARG A 1 84 ? -9.933 -5.916 3.849 1.00 87.19 84 ARG A C 1
ATOM 620 O O . ARG A 1 84 ? -9.370 -5.400 2.888 1.00 87.19 84 ARG A O 1
ATOM 627 N N . VAL A 1 85 ? -10.748 -5.236 4.659 1.00 87.38 85 VAL A N 1
ATOM 628 C CA . VAL A 1 85 ? -11.054 -3.800 4.511 1.00 87.38 85 VAL A CA 1
ATOM 629 C C . VAL A 1 85 ? -9.783 -2.963 4.632 1.00 87.38 85 VAL A C 1
ATOM 631 O O . VAL A 1 85 ? -9.507 -2.137 3.768 1.00 87.38 85 VAL A O 1
ATOM 634 N N . ALA A 1 86 ? -8.941 -3.236 5.634 1.00 87.31 86 ALA A N 1
ATOM 635 C CA . ALA A 1 86 ? -7.674 -2.531 5.818 1.00 87.31 86 ALA A CA 1
ATOM 636 C C . ALA A 1 86 ? -6.696 -2.727 4.646 1.00 87.31 86 ALA A C 1
ATOM 638 O O . ALA A 1 86 ? -5.809 -1.902 4.451 1.00 87.31 86 ALA A O 1
ATOM 639 N N . ARG A 1 87 ? -6.837 -3.792 3.847 1.00 84.62 87 ARG A N 1
ATOM 640 C CA . ARG A 1 87 ? -6.042 -4.012 2.627 1.00 84.62 87 ARG A CA 1
ATOM 641 C C . ARG A 1 87 ? -6.686 -3.438 1.361 1.00 84.62 87 ARG A C 1
ATOM 643 O O . ARG A 1 87 ? -6.043 -3.456 0.318 1.00 84.62 87 ARG A O 1
ATOM 650 N N . GLY A 1 88 ? -7.906 -2.902 1.447 1.00 82.38 88 GLY A N 1
ATOM 651 C CA . GLY A 1 88 ? -8.673 -2.428 0.291 1.00 82.38 88 GLY A CA 1
ATOM 652 C C . GLY A 1 88 ? -9.237 -3.558 -0.577 1.00 82.38 88 GLY A C 1
ATOM 653 O O . GLY A 1 88 ? -9.554 -3.338 -1.738 1.00 82.38 88 GLY A O 1
ATOM 654 N N . GLU A 1 89 ? -9.334 -4.777 -0.038 1.00 83.50 89 GLU A N 1
ATOM 655 C CA . GLU A 1 89 ? -9.820 -5.972 -0.751 1.00 83.50 89 GLU A CA 1
ATOM 656 C C . GLU A 1 89 ? -11.342 -6.148 -0.648 1.00 83.50 89 GLU A C 1
ATOM 658 O O . GLU A 1 89 ? -11.920 -7.021 -1.297 1.00 83.50 89 GLU A O 1
ATOM 663 N N . LEU A 1 90 ? -11.991 -5.359 0.210 1.00 75.56 90 LEU A N 1
ATOM 664 C CA . LEU A 1 90 ? -13.435 -5.353 0.394 1.00 75.56 90 LEU A CA 1
ATOM 665 C C . LEU A 1 90 ? -13.996 -4.038 -0.158 1.00 75.56 90 LEU A C 1
ATOM 667 O O . LEU A 1 90 ? -14.217 -3.089 0.587 1.00 75.56 90 LEU A O 1
ATOM 671 N N . THR A 1 91 ? -14.194 -3.987 -1.470 1.00 60.22 91 THR A N 1
ATOM 672 C CA . THR A 1 91 ? -14.921 -2.902 -2.139 1.00 60.22 91 THR A CA 1
ATOM 673 C C . THR A 1 91 ? -16.220 -3.505 -2.656 1.00 60.22 91 THR A C 1
ATOM 675 O O . THR A 1 91 ? -16.176 -4.476 -3.413 1.00 60.22 91 THR A O 1
ATOM 678 N N . ARG A 1 92 ? -17.358 -3.001 -2.177 1.00 56.69 92 ARG A N 1
ATOM 679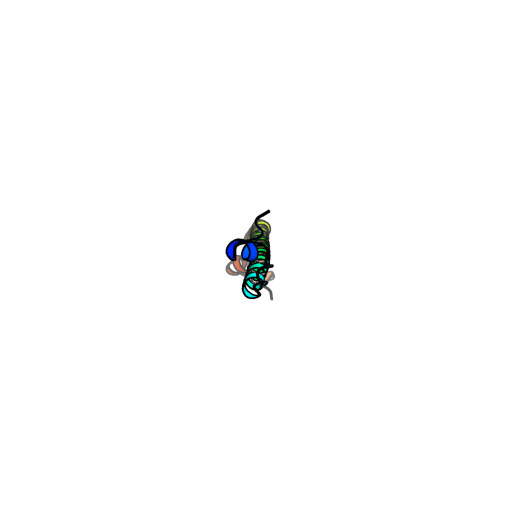 C CA . ARG A 1 92 ? -18.694 -3.396 -2.635 1.00 56.69 92 ARG A CA 1
ATOM 680 C C . ARG A 1 92 ? -19.215 -2.376 -3.632 1.00 56.69 92 ARG A C 1
ATOM 682 O O . ARG A 1 92 ? -18.947 -1.177 -3.402 1.00 56.69 92 ARG A O 1
#

Radius of gyration: 32.66 Å; chains: 1; bounding box: 87×18×70 Å

Foldseek 3Di:
DDPCPDPVNVVVVDDDPDDPVVVVVVVVVVVVVVVVVVVVVVVVVVVVCVVVLVVVLVVQLVVLVPDDQVVCVVVPHGNVCSNCVSVVNDDD

InterPro domains:
  IPR009506 YjiS-like domain [PF06568] (49-82)

Organism: NCBI:txid938405

pLDDT: mean 77.1, std 12.03, range [44.38, 93.81]

Sequence (92 aa):
MDARMTKAEAALLLPLPRNPAAEQMASLREAAGRANQAALVKGLARIADAILGWPARARLRAELASLSERELADIGLTRGDLSRVARGELTR